Protein AF-A0A9Q4QRF2-F1 (afdb_monomer)

Sequence (78 aa):
RQLLAHFGIERPPLALHAHNEDTLAERIITRLISGESLALVSDAGTPLISDPGFLLVRAARAAGIRVTPVPGPSAFIA

Foldseek 3Di:
DVVCVVVVNPDDDDDDQPVCPQVVLVVVLVVVVVVDDDDDDDPDAFPPPPGDCPNNVVSCVVSVHDDDGDDDGHPVVD

Solvent-accessible surface area (backbone atoms only — not comparable to full-atom values): 5231 Å² total; per-residue (Å²): 112,69,70,40,57,76,71,70,51,91,68,86,85,81,91,77,41,77,94,47,35,70,72,48,27,58,57,48,47,56,43,44,72,74,69,51,85,85,84,88,82,51,99,68,54,54,64,55,77,90,44,64,52,56,68,36,54,51,52,33,53,75,71,69,46,89,81,81,89,76,92,72,63,36,83,92,83,107

InterPro domains:
  IPR000878 Tetrapyrrole methylase [PF00590] (16-78)
  IPR008189 rRNA small subunit methyltransferase I [PTHR46111] (2-78)
  IPR014777 Tetrapyrrole methylase, subdomain 1 [G3DSA:3.40.1010.10] (1-71)
  IPR018063 SAM-dependent methyltransferase RsmI, conserved site [PS01296] (42-53)
  IPR035996 Tetrapyrrole methylase superfamily [SSF53790] (1-77)

Radius of gyration: 13.14 Å; Cα contacts (8 Å, |Δi|>4): 58; chains: 1; bounding box: 28×28×35 Å

Nearest PDB structures (foldseek):
  5aj4-assembly1_BS  TM=4.945E-01  e=6.280E+00  Sus scrofa

Structure (mmCIF, N/CA/C/O backbone):
data_AF-A0A9Q4QRF2-F1
#
_entry.id   AF-A0A9Q4QRF2-F1
#
loop_
_atom_site.group_PDB
_atom_site.id
_atom_site.type_symbol
_atom_site.label_atom_id
_atom_site.label_alt_id
_atom_site.label_comp_id
_atom_site.label_asym_id
_atom_site.label_entity_id
_atom_site.label_seq_id
_atom_site.pdbx_PDB_ins_code
_atom_site.Cartn_x
_atom_site.Cartn_y
_atom_site.Cartn_z
_atom_site.occupancy
_atom_site.B_iso_or_equiv
_atom_site.auth_seq_id
_atom_site.auth_comp_id
_atom_site.auth_asym_id
_atom_site.auth_atom_id
_atom_site.pdbx_PDB_model_num
ATOM 1 N N . ARG A 1 1 ? 13.093 5.766 -4.511 1.00 67.44 1 ARG A N 1
ATOM 2 C CA . ARG A 1 1 ? 13.330 7.214 -4.231 1.00 67.44 1 ARG A CA 1
ATOM 3 C C . ARG A 1 1 ? 13.369 8.080 -5.492 1.00 67.44 1 ARG A C 1
ATOM 5 O O . ARG A 1 1 ? 12.831 9.175 -5.433 1.00 67.44 1 ARG A O 1
ATOM 12 N N . GLN A 1 2 ? 13.950 7.615 -6.606 1.00 83.88 2 GLN A N 1
ATOM 13 C CA . GLN A 1 2 ? 14.018 8.393 -7.856 1.00 83.88 2 GLN A CA 1
ATOM 14 C C . GLN A 1 2 ? 12.639 8.847 -8.368 1.00 83.88 2 GLN A C 1
ATOM 16 O O . GLN A 1 2 ? 12.494 10.010 -8.713 1.00 83.88 2 GLN A O 1
ATOM 21 N N . LEU A 1 3 ? 11.618 7.978 -8.311 1.00 86.25 3 LEU A N 1
ATOM 22 C CA . LEU A 1 3 ? 10.243 8.322 -8.700 1.00 86.25 3 LEU A CA 1
ATOM 23 C C . LEU A 1 3 ? 9.684 9.528 -7.924 1.00 86.25 3 LEU A C 1
ATOM 25 O O . LEU A 1 3 ? 9.242 10.499 -8.520 1.00 86.25 3 LEU A O 1
ATOM 29 N N . LEU A 1 4 ? 9.733 9.484 -6.588 1.00 90.44 4 LEU A N 1
ATOM 30 C CA . LEU A 1 4 ? 9.203 10.564 -5.748 1.00 90.44 4 LEU A CA 1
ATOM 31 C C . LEU A 1 4 ? 9.965 11.875 -5.967 1.00 90.44 4 LEU A C 1
ATOM 33 O O . LEU A 1 4 ? 9.344 12.926 -6.074 1.00 90.44 4 LEU A O 1
ATOM 37 N N . ALA A 1 5 ? 11.294 11.802 -6.090 1.00 90.31 5 ALA A N 1
ATOM 38 C CA . ALA A 1 5 ? 12.131 12.968 -6.358 1.00 90.31 5 ALA A CA 1
ATOM 39 C C . ALA A 1 5 ? 11.828 13.596 -7.728 1.00 90.31 5 ALA A C 1
ATOM 41 O O . ALA A 1 5 ? 11.747 14.816 -7.825 1.00 90.31 5 ALA A O 1
ATOM 42 N N . HIS A 1 6 ? 11.603 12.779 -8.762 1.00 91.75 6 HIS A N 1
ATOM 43 C CA . HIS A 1 6 ? 11.224 13.250 -10.097 1.00 91.75 6 HIS A CA 1
ATOM 44 C C . HIS A 1 6 ? 9.931 14.083 -10.080 1.00 91.75 6 HIS A C 1
ATOM 46 O O . HIS A 1 6 ? 9.827 15.063 -10.809 1.00 91.75 6 HIS A O 1
ATOM 52 N N . PHE A 1 7 ? 8.981 13.732 -9.209 1.00 91.75 7 PHE A N 1
ATOM 53 C CA . PHE A 1 7 ? 7.717 14.452 -9.038 1.00 91.75 7 PHE A CA 1
ATOM 54 C C . PHE A 1 7 ? 7.724 15.489 -7.899 1.00 91.75 7 PHE A C 1
ATOM 56 O O . PHE A 1 7 ? 6.674 16.047 -7.590 1.00 91.75 7 PHE A O 1
ATOM 63 N N . GLY A 1 8 ? 8.865 15.747 -7.249 1.00 93.25 8 GLY A N 1
ATOM 64 C CA . GLY A 1 8 ? 8.950 16.702 -6.134 1.00 93.25 8 GLY A CA 1
ATOM 65 C C . GLY A 1 8 ? 8.154 16.294 -4.884 1.00 93.25 8 GLY A C 1
ATOM 66 O O . GLY A 1 8 ? 7.726 17.151 -4.116 1.00 93.25 8 GLY A O 1
ATOM 67 N N . ILE A 1 9 ? 7.918 14.995 -4.672 1.00 92.69 9 ILE A N 1
ATOM 68 C CA . ILE A 1 9 ? 7.151 14.481 -3.530 1.00 92.69 9 ILE A CA 1
ATOM 69 C C . ILE A 1 9 ? 8.088 14.248 -2.337 1.00 92.69 9 ILE A C 1
ATOM 71 O O . ILE A 1 9 ? 8.876 13.300 -2.315 1.00 92.69 9 ILE A O 1
ATOM 75 N N . GLU A 1 10 ? 7.943 15.067 -1.295 1.00 90.19 10 GLU A N 1
ATOM 76 C CA . GLU A 1 10 ? 8.782 15.05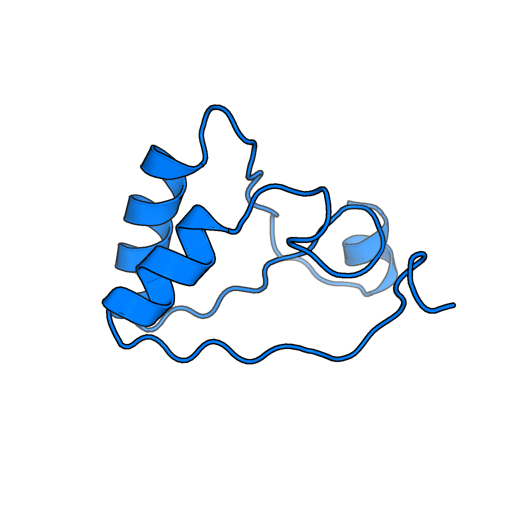0 -0.085 1.00 90.19 10 GLU A CA 1
ATOM 77 C C . GLU A 1 10 ? 8.231 14.151 1.041 1.00 90.19 10 GLU A C 1
ATOM 79 O O . GLU A 1 10 ? 8.313 14.476 2.226 1.00 90.19 10 GLU A O 1
ATOM 84 N N . ARG A 1 11 ? 7.645 12.995 0.702 1.00 88.44 11 ARG A N 1
ATOM 85 C CA . ARG A 1 11 ? 7.132 12.042 1.704 1.00 88.44 11 ARG A CA 1
ATOM 86 C C . ARG A 1 11 ? 8.068 10.836 1.835 1.00 88.44 11 ARG A C 1
ATOM 88 O O . ARG A 1 11 ? 8.339 10.177 0.829 1.00 88.44 11 ARG A O 1
ATOM 95 N N . PRO A 1 12 ? 8.566 10.507 3.045 1.00 87.81 12 PRO A N 1
ATOM 96 C CA . PRO A 1 12 ? 9.422 9.342 3.219 1.00 87.81 12 PRO A CA 1
ATOM 97 C C . PRO A 1 12 ? 8.617 8.057 2.968 1.00 87.81 12 PRO A C 1
ATOM 99 O O . PRO A 1 12 ? 7.544 7.890 3.556 1.00 87.81 12 PRO A O 1
ATOM 102 N N . PRO A 1 13 ? 9.104 7.145 2.107 1.00 90.38 13 PR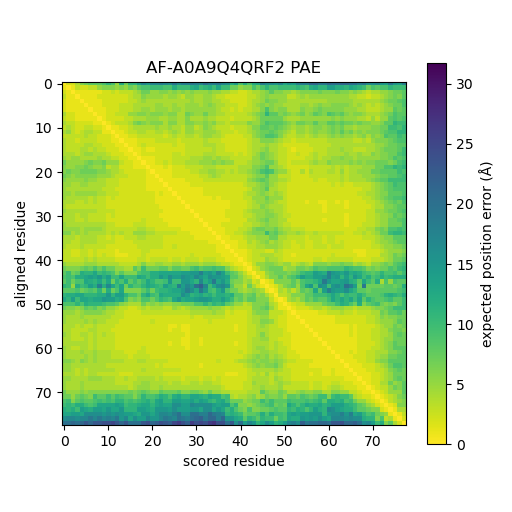O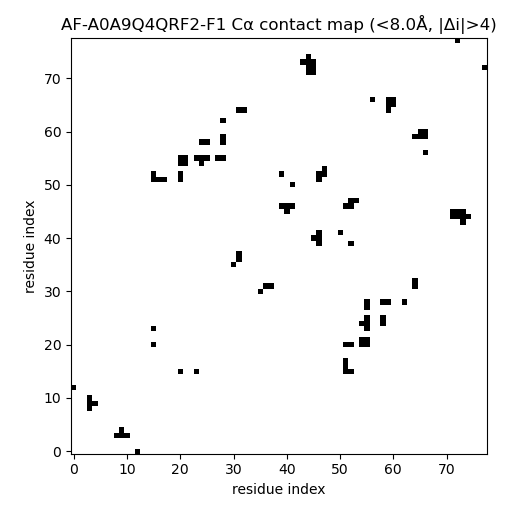 A N 1
ATOM 103 C CA . PRO A 1 13 ? 8.435 5.875 1.883 1.00 90.38 13 PRO A CA 1
ATOM 104 C C . PRO A 1 13 ? 8.602 4.956 3.096 1.00 90.38 13 PRO A C 1
ATOM 106 O O . PRO A 1 13 ? 9.624 4.985 3.784 1.00 90.38 13 PRO A O 1
ATOM 109 N N . LEU A 1 14 ? 7.604 4.106 3.313 1.00 91.06 14 LEU A N 1
ATOM 110 C CA . LEU A 1 14 ? 7.655 2.993 4.253 1.00 91.06 14 LEU A CA 1
ATOM 111 C C . LEU A 1 14 ? 7.807 1.701 3.444 1.00 91.06 14 LEU A C 1
ATOM 113 O O . LEU A 1 14 ? 6.995 1.444 2.560 1.00 91.06 14 LEU A O 1
ATOM 117 N N . ALA A 1 15 ? 8.849 0.915 3.719 1.00 91.50 15 ALA A N 1
ATOM 118 C CA . ALA A 1 15 ? 9.133 -0.301 2.963 1.00 91.50 15 ALA A CA 1
ATOM 119 C C . ALA A 1 15 ? 8.267 -1.477 3.445 1.00 91.50 15 ALA A C 1
ATOM 121 O O . ALA A 1 15 ? 8.338 -1.865 4.613 1.00 91.50 15 ALA A O 1
ATOM 122 N N . LEU A 1 16 ? 7.474 -2.045 2.534 1.00 90.31 16 LEU A N 1
ATOM 123 C CA . LEU A 1 16 ? 6.672 -3.248 2.752 1.00 90.31 16 LEU A CA 1
ATOM 124 C C . LEU A 1 16 ? 7.342 -4.431 2.041 1.00 90.31 16 LEU A C 1
ATOM 126 O O . LEU A 1 16 ? 7.588 -4.379 0.838 1.00 90.31 16 LEU A O 1
ATOM 130 N N . HIS A 1 17 ? 7.640 -5.491 2.784 1.00 89.50 17 HIS A N 1
ATOM 131 C CA . HIS A 1 17 ? 8.284 -6.705 2.290 1.00 89.50 17 HIS A CA 1
ATOM 132 C C . HIS A 1 17 ? 7.513 -7.930 2.782 1.00 89.50 17 HIS A C 1
ATOM 134 O O . HIS A 1 17 ? 6.946 -7.903 3.868 1.00 89.50 17 HIS A O 1
ATOM 140 N N . ALA A 1 18 ? 7.550 -9.040 2.043 1.00 86.56 18 ALA A N 1
ATOM 141 C CA . ALA A 1 18 ? 6.786 -10.242 2.399 1.00 86.56 18 ALA A CA 1
ATOM 142 C C . ALA A 1 18 ? 7.033 -10.732 3.845 1.00 86.56 18 ALA A C 1
ATOM 144 O O . ALA A 1 18 ? 6.109 -11.156 4.525 1.00 86.56 18 ALA A O 1
ATOM 145 N N . HIS A 1 19 ? 8.267 -10.620 4.351 1.00 89.44 19 HIS A N 1
ATOM 146 C CA . HIS A 1 19 ? 8.622 -11.056 5.707 1.00 89.44 19 HIS A CA 1
ATOM 147 C C . HIS A 1 19 ? 8.114 -10.132 6.829 1.00 89.44 19 HIS A C 1
ATOM 149 O O . HIS A 1 19 ? 8.132 -10.533 7.988 1.00 89.44 19 HIS A O 1
ATOM 155 N N . ASN A 1 20 ? 7.726 -8.888 6.520 1.00 90.50 20 ASN A N 1
ATOM 156 C CA . ASN A 1 20 ? 7.259 -7.910 7.510 1.00 90.50 20 ASN A CA 1
ATOM 157 C C . ASN A 1 20 ? 5.789 -7.508 7.317 1.00 90.50 20 ASN A C 1
ATOM 159 O O . ASN A 1 20 ? 5.267 -6.711 8.101 1.00 90.50 20 ASN A O 1
ATOM 163 N N . GLU A 1 21 ? 5.131 -8.060 6.296 1.00 88.19 21 GLU A N 1
ATOM 164 C CA . GLU A 1 21 ? 3.850 -7.584 5.789 1.00 88.19 21 GLU A CA 1
ATOM 165 C C . GLU A 1 21 ? 2.739 -7.640 6.844 1.00 88.19 21 GLU A C 1
ATOM 167 O O . GLU A 1 21 ? 2.028 -6.652 7.005 1.00 88.19 21 GLU A O 1
ATOM 172 N N . ASP A 1 22 ? 2.643 -8.725 7.620 1.00 89.19 22 ASP A N 1
ATOM 173 C CA . ASP A 1 22 ? 1.634 -8.874 8.681 1.00 89.19 22 ASP A CA 1
ATOM 174 C C . ASP A 1 22 ? 1.76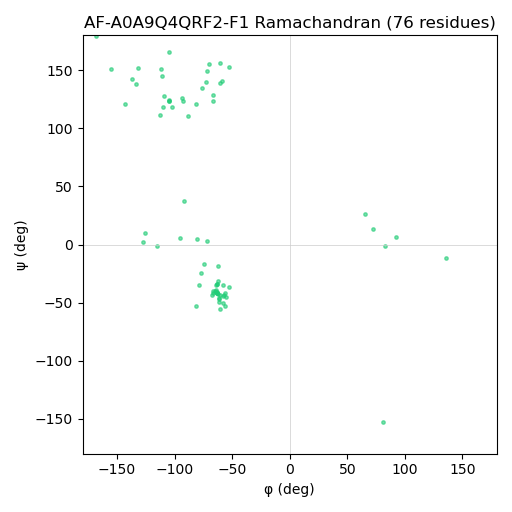8 -7.787 9.757 1.00 89.19 22 ASP A C 1
ATOM 176 O O . ASP A 1 22 ? 0.843 -7.011 10.007 1.00 89.19 22 ASP A O 1
ATOM 180 N N . THR A 1 23 ? 2.961 -7.664 10.346 1.00 91.56 23 THR A N 1
ATOM 181 C CA .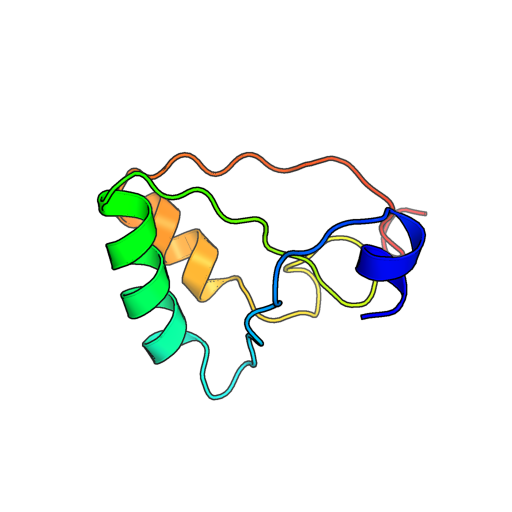 THR A 1 23 ? 3.226 -6.682 11.413 1.00 91.56 23 THR A CA 1
ATOM 182 C C . THR A 1 23 ? 3.062 -5.241 10.935 1.00 91.56 23 THR A C 1
ATOM 184 O O . THR A 1 23 ? 2.639 -4.358 11.690 1.00 91.56 23 THR A O 1
ATOM 187 N N . LEU A 1 24 ? 3.404 -4.974 9.672 1.00 93.44 24 LEU A N 1
ATOM 188 C CA . LEU A 1 24 ? 3.307 -3.638 9.110 1.00 93.44 24 LEU A CA 1
ATOM 189 C C . LEU A 1 24 ? 1.869 -3.300 8.727 1.00 93.44 24 LEU A C 1
ATOM 191 O O . LEU A 1 24 ? 1.460 -2.151 8.904 1.00 93.44 24 LEU A O 1
ATOM 195 N N . ALA A 1 25 ? 1.096 -4.286 8.267 1.00 93.06 25 ALA A N 1
ATOM 196 C CA . ALA A 1 25 ? -0.315 -4.120 7.964 1.00 93.06 25 ALA A CA 1
ATOM 197 C C . ALA A 1 25 ? -1.079 -3.634 9.198 1.00 93.06 25 ALA A C 1
ATOM 199 O O . ALA A 1 25 ? -1.736 -2.601 9.113 1.00 93.06 25 ALA A O 1
ATOM 200 N N . GLU A 1 26 ? -0.922 -4.275 10.358 1.00 92.94 26 GLU A N 1
ATOM 201 C CA . GLU A 1 26 ? -1.591 -3.859 11.605 1.00 92.94 26 GLU A CA 1
ATOM 202 C C . GLU A 1 26 ? -1.296 -2.395 11.979 1.00 92.94 26 GLU A C 1
ATOM 204 O O . GLU A 1 26 ? -2.200 -1.604 12.285 1.00 92.94 26 GLU A O 1
ATOM 209 N N . ARG A 1 27 ? -0.020 -1.996 11.884 1.00 94.62 27 ARG A N 1
ATOM 210 C CA . ARG A 1 27 ? 0.411 -0.612 12.137 1.00 94.62 27 ARG A CA 1
ATOM 211 C C . ARG A 1 27 ? -0.193 0.370 11.137 1.00 94.62 27 ARG A C 1
ATOM 213 O O . ARG A 1 27 ? -0.607 1.461 11.528 1.00 94.62 27 ARG A O 1
ATOM 220 N N . ILE A 1 28 ? -0.245 0.004 9.858 1.00 95.19 28 ILE A N 1
ATOM 221 C CA . ILE A 1 28 ? -0.840 0.841 8.812 1.00 95.19 28 ILE A CA 1
ATOM 222 C C . ILE A 1 28 ? -2.353 0.960 9.014 1.00 95.19 28 ILE A C 1
ATOM 224 O O . ILE A 1 28 ? -2.872 2.071 8.937 1.00 95.19 28 ILE A O 1
ATOM 228 N N . ILE A 1 29 ? -3.056 -0.131 9.332 1.00 95.75 29 ILE A N 1
ATOM 229 C CA . ILE A 1 29 ? -4.502 -0.103 9.591 1.00 95.75 29 ILE A CA 1
ATOM 230 C C . ILE A 1 29 ? -4.822 0.853 10.737 1.00 95.75 29 ILE A C 1
ATOM 232 O O . ILE A 1 29 ? -5.713 1.686 10.597 1.00 95.75 29 ILE A O 1
ATOM 236 N N . THR A 1 30 ? -4.050 0.811 11.822 1.00 95.31 30 THR A N 1
ATOM 237 C CA . THR A 1 30 ? -4.229 1.735 12.954 1.00 95.31 30 THR A CA 1
ATOM 238 C C . THR A 1 30 ? -4.139 3.201 12.512 1.00 95.31 30 THR A C 1
ATOM 240 O O . THR A 1 30 ? -4.980 4.021 12.880 1.00 95.31 30 THR A O 1
ATOM 243 N N . ARG A 1 31 ? -3.164 3.532 11.657 1.00 95.00 31 ARG A N 1
ATOM 244 C CA . ARG A 1 31 ? -2.993 4.888 11.107 1.00 95.00 31 ARG A CA 1
ATOM 245 C C . ARG A 1 31 ? -4.138 5.293 10.180 1.00 95.00 31 ARG A C 1
ATOM 247 O O . ARG A 1 31 ? -4.635 6.414 10.269 1.00 95.00 31 ARG A O 1
ATOM 254 N N . LEU A 1 32 ? -4.595 4.380 9.326 1.00 95.19 32 LEU A N 1
ATOM 255 C CA . LEU A 1 32 ? -5.728 4.623 8.431 1.00 95.19 32 LEU A CA 1
ATOM 256 C C . LEU A 1 32 ? -7.028 4.857 9.216 1.00 95.19 32 LEU A C 1
ATOM 258 O O . LEU A 1 32 ? -7.790 5.758 8.877 1.00 95.19 32 LEU A O 1
ATOM 262 N N . ILE A 1 33 ? -7.249 4.115 10.307 1.00 94.31 33 ILE A N 1
ATOM 263 C CA . ILE A 1 33 ? -8.388 4.330 11.216 1.00 94.31 33 ILE A CA 1
ATOM 264 C C . ILE A 1 33 ? -8.304 5.707 11.891 1.00 94.31 33 ILE A C 1
ATOM 266 O O . ILE A 1 33 ? -9.331 6.356 12.068 1.00 94.31 33 ILE A O 1
ATOM 270 N N . SER A 1 34 ? -7.098 6.200 12.202 1.00 95.38 34 SER A N 1
ATOM 271 C CA . SER A 1 34 ? -6.909 7.569 12.715 1.00 95.38 34 SER A CA 1
ATOM 272 C C . SER A 1 34 ? -7.117 8.682 11.674 1.00 95.38 34 SER A C 1
ATOM 274 O O . SER A 1 34 ? -6.941 9.855 11.993 1.00 95.38 34 SER A O 1
ATOM 276 N N . GLY A 1 35 ? -7.511 8.339 10.442 1.00 93.69 35 GLY A N 1
ATOM 277 C CA . GLY A 1 35 ? -7.823 9.293 9.376 1.00 93.69 35 GLY A CA 1
ATOM 278 C C . GLY A 1 35 ? -6.647 9.638 8.461 1.00 93.69 35 GLY A C 1
ATOM 279 O O . GLY A 1 35 ? -6.781 10.508 7.600 1.00 93.69 35 GLY A O 1
ATOM 280 N N . GLU A 1 36 ? -5.497 8.970 8.603 1.00 95.19 36 GLU A N 1
ATOM 281 C CA . GLU A 1 36 ? -4.405 9.136 7.645 1.00 95.19 36 GLU A CA 1
ATOM 282 C C . GLU A 1 36 ? -4.747 8.513 6.283 1.00 95.19 36 GLU A C 1
ATOM 284 O O . GLU A 1 36 ? -5.529 7.572 6.171 1.00 95.19 36 GLU A O 1
ATOM 289 N N . SER A 1 37 ? -4.098 9.013 5.231 1.00 93.25 37 SER A N 1
ATOM 290 C CA . SER A 1 37 ? -4.145 8.431 3.887 1.00 93.25 37 SER A CA 1
ATOM 291 C C . SER A 1 37 ? -2.796 7.822 3.506 1.00 93.25 37 SER A C 1
ATOM 293 O O . SER A 1 37 ? -1.734 8.346 3.861 1.00 93.25 37 SER A O 1
ATOM 295 N N . LEU A 1 38 ? -2.836 6.720 2.755 1.00 93.56 38 LEU A N 1
ATOM 296 C CA . LEU A 1 38 ? -1.653 5.994 2.296 1.00 93.56 38 LEU A CA 1
ATOM 297 C C . LEU A 1 38 ? -1.808 5.575 0.830 1.00 93.56 38 LEU A C 1
ATOM 299 O O . LEU A 1 38 ? -2.889 5.177 0.405 1.00 93.56 38 LEU A O 1
ATOM 303 N N . ALA A 1 39 ? -0.705 5.636 0.084 1.00 92.88 39 ALA A N 1
ATOM 304 C CA . ALA A 1 39 ? -0.582 5.059 -1.248 1.00 92.88 39 ALA A CA 1
ATOM 305 C C . ALA A 1 39 ? 0.355 3.847 -1.182 1.00 92.88 39 ALA A C 1
ATOM 307 O O . ALA A 1 39 ? 1.465 3.950 -0.656 1.00 92.88 39 ALA A O 1
ATOM 308 N N . LEU A 1 40 ? -0.102 2.710 -1.706 1.00 91.56 40 LEU A N 1
ATOM 309 C CA . LEU A 1 40 ? 0.714 1.517 -1.911 1.00 91.56 40 LEU A CA 1
ATOM 310 C C . LEU A 1 40 ? 1.270 1.558 -3.337 1.00 91.56 40 LEU A C 1
ATOM 312 O O . LEU A 1 40 ? 0.507 1.714 -4.287 1.00 91.56 40 LEU A O 1
ATOM 316 N N . VAL A 1 41 ? 2.587 1.434 -3.475 1.00 89.00 41 VAL A N 1
ATOM 317 C CA . VAL A 1 41 ? 3.301 1.515 -4.756 1.00 89.00 41 VAL A CA 1
ATOM 318 C C . VAL A 1 41 ? 4.289 0.352 -4.822 1.00 89.00 41 VAL A C 1
ATOM 320 O O . VAL A 1 41 ? 4.935 0.060 -3.816 1.00 89.00 41 VAL A O 1
ATOM 323 N N . SER A 1 42 ? 4.399 -0.299 -5.979 1.00 84.88 42 SER A N 1
ATOM 324 C CA . SER A 1 42 ? 5.422 -1.307 -6.272 1.00 84.88 42 SER A CA 1
ATOM 325 C C . SER A 1 42 ? 6.507 -0.737 -7.187 1.00 84.88 42 SER A C 1
ATOM 327 O O . SER A 1 42 ? 6.335 0.334 -7.774 1.00 84.88 42 SER A O 1
ATOM 329 N N . ASP A 1 43 ? 7.639 -1.436 -7.298 1.00 76.62 43 ASP A N 1
ATOM 330 C CA . ASP A 1 43 ? 8.776 -0.977 -8.106 1.00 76.62 43 ASP A CA 1
ATOM 331 C C . ASP A 1 43 ? 8.427 -0.860 -9.599 1.00 76.62 43 ASP A C 1
ATOM 333 O O . ASP A 1 43 ? 8.952 0.018 -10.287 1.00 76.62 43 ASP A O 1
ATOM 337 N N . ALA A 1 44 ? 7.513 -1.701 -10.095 1.00 67.75 44 ALA A N 1
ATOM 338 C CA . ALA A 1 44 ? 6.962 -1.597 -11.439 1.00 67.75 44 ALA A CA 1
ATOM 339 C C . ALA A 1 44 ? 5.575 -2.249 -11.544 1.00 67.75 44 ALA A C 1
ATOM 341 O O . ALA A 1 44 ? 5.277 -3.243 -10.887 1.00 67.75 44 ALA A O 1
ATOM 342 N N . GLY A 1 45 ? 4.751 -1.729 -12.454 1.00 71.19 45 GLY A N 1
ATOM 343 C CA . GLY A 1 45 ? 3.462 -2.324 -12.793 1.00 71.19 45 GLY A CA 1
ATOM 344 C C . GLY A 1 45 ? 2.338 -1.980 -11.811 1.00 71.19 45 GLY A C 1
ATOM 345 O O . GLY A 1 45 ? 2.327 -0.923 -11.182 1.00 71.19 45 GLY A O 1
ATOM 346 N N . THR A 1 46 ? 1.360 -2.879 -11.711 1.00 66.38 46 THR A N 1
ATOM 347 C CA . THR A 1 46 ? 0.258 -2.775 -10.748 1.00 66.38 46 THR A CA 1
ATOM 348 C C . THR A 1 46 ? 0.638 -3.542 -9.479 1.00 66.38 46 THR A C 1
ATOM 350 O O . THR A 1 46 ? 0.912 -4.742 -9.586 1.00 66.38 46 THR A O 1
ATOM 353 N N . PRO A 1 47 ? 0.632 -2.905 -8.289 1.00 66.56 47 PRO A N 1
ATOM 354 C CA . PRO A 1 47 ? 0.878 -3.605 -7.032 1.00 66.56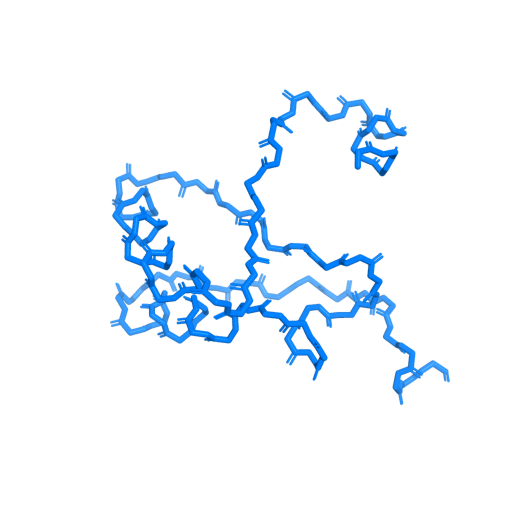 47 PRO A CA 1
ATOM 355 C C . PRO A 1 47 ? -0.043 -4.822 -6.884 1.00 66.56 47 PRO A C 1
ATOM 357 O O . PRO A 1 47 ? -1.172 -4.796 -7.377 1.00 66.56 47 PRO A O 1
ATOM 360 N N . LEU A 1 48 ? 0.399 -5.837 -6.130 1.00 70.94 48 LEU A N 1
ATOM 361 C CA . LEU A 1 48 ? -0.334 -7.079 -5.806 1.00 70.94 48 LEU A CA 1
ATOM 362 C C . LEU A 1 48 ? -0.306 -8.206 -6.856 1.00 70.94 48 LEU A C 1
ATOM 364 O O . LEU A 1 48 ? -0.887 -9.256 -6.591 1.00 70.94 48 LEU A O 1
ATOM 368 N N . ILE A 1 49 ? 0.342 -8.039 -8.017 1.00 67.69 49 ILE A N 1
ATOM 369 C CA . ILE A 1 49 ? 0.514 -9.150 -8.981 1.00 67.69 49 ILE A CA 1
ATOM 370 C C . ILE A 1 49 ? 1.691 -10.042 -8.568 1.00 67.69 49 ILE A C 1
ATOM 372 O O . ILE A 1 49 ? 1.527 -11.248 -8.404 1.00 67.69 49 ILE A O 1
ATOM 376 N N . SER A 1 50 ? 2.859 -9.433 -8.355 1.00 70.06 50 SER A N 1
ATOM 377 C CA . SER A 1 50 ? 4.090 -10.122 -7.930 1.00 70.06 50 SER A CA 1
ATOM 378 C C . SER A 1 50 ? 4.721 -9.492 -6.684 1.00 70.06 50 SER A C 1
ATOM 380 O O . SER A 1 50 ? 5.776 -9.931 -6.233 1.00 70.06 50 SER A O 1
ATOM 382 N N . ASP A 1 51 ? 4.075 -8.465 -6.133 1.00 80.25 51 ASP A N 1
ATOM 383 C CA . ASP A 1 51 ? 4.591 -7.623 -5.058 1.00 80.25 51 ASP A CA 1
ATOM 384 C C . ASP A 1 51 ? 3.805 -7.833 -3.754 1.00 80.25 51 ASP A C 1
ATOM 386 O O . ASP A 1 51 ? 2.602 -8.121 -3.799 1.00 80.25 51 ASP A O 1
ATOM 390 N N . PRO A 1 52 ? 4.443 -7.640 -2.584 1.00 82.31 52 PRO A N 1
ATOM 391 C CA . PRO A 1 52 ? 3.753 -7.641 -1.297 1.00 82.31 52 PRO A CA 1
ATOM 392 C C . PRO A 1 52 ? 2.690 -6.531 -1.223 1.00 82.31 52 PRO A C 1
ATOM 394 O O . PRO A 1 52 ? 2.774 -5.507 -1.904 1.00 82.31 52 PRO A O 1
ATOM 397 N N . GLY A 1 53 ? 1.690 -6.714 -0.362 1.00 88.25 53 GLY A N 1
ATOM 398 C CA . GLY A 1 53 ? 0.592 -5.762 -0.162 1.00 88.25 53 GLY A CA 1
ATOM 399 C C . GLY A 1 53 ? -0.791 -6.402 -0.091 1.00 88.25 53 GLY A C 1
ATOM 400 O O . GLY A 1 53 ? -1.756 -5.730 0.285 1.00 88.25 53 GLY A O 1
ATOM 401 N N . PHE A 1 54 ? -0.915 -7.684 -0.440 1.00 90.56 54 PHE A N 1
ATOM 402 C CA . PHE A 1 54 ? -2.193 -8.389 -0.421 1.00 90.56 54 PHE A CA 1
ATOM 403 C C . PHE A 1 54 ? -2.774 -8.454 0.991 1.00 90.56 54 PHE A C 1
ATOM 405 O O . PHE A 1 54 ? -3.969 -8.206 1.178 1.00 90.56 54 PHE A O 1
ATOM 412 N N . LEU A 1 55 ? -1.937 -8.731 1.992 1.00 91.38 55 LEU A N 1
ATOM 413 C CA . LEU A 1 55 ? -2.367 -8.827 3.386 1.00 91.38 55 LEU A CA 1
ATOM 414 C C . LEU A 1 55 ? -2.823 -7.459 3.895 1.00 91.38 55 LEU A C 1
ATOM 416 O O . LEU A 1 55 ? -3.874 -7.365 4.530 1.00 91.38 55 LEU A O 1
ATOM 420 N N . LEU A 1 56 ? -2.105 -6.395 3.524 1.00 93.31 56 LEU A N 1
ATOM 421 C CA . LEU A 1 56 ? -2.479 -5.018 3.846 1.00 93.31 56 LEU A CA 1
ATOM 422 C C . LEU A 1 56 ? -3.838 -4.637 3.241 1.00 93.31 56 LEU A C 1
ATOM 424 O O . LEU A 1 56 ? -4.710 -4.135 3.950 1.00 93.31 56 LEU A O 1
ATOM 428 N N . VAL A 1 57 ? -4.050 -4.892 1.947 1.00 93.75 57 VAL A N 1
ATOM 429 C CA . VAL A 1 57 ? -5.320 -4.565 1.276 1.00 93.75 57 VAL A CA 1
ATOM 430 C C . VAL A 1 57 ? -6.474 -5.389 1.843 1.00 93.75 57 VAL A C 1
ATOM 432 O O . VAL A 1 57 ? -7.567 -4.856 2.059 1.00 93.75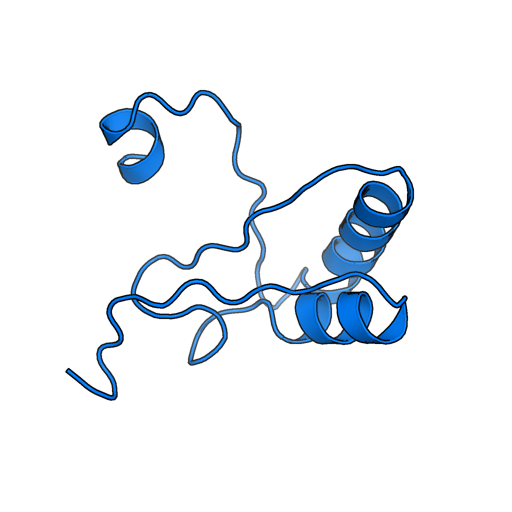 57 VAL A O 1
ATOM 435 N N . ARG A 1 58 ? -6.241 -6.672 2.138 1.00 93.62 58 ARG A N 1
ATOM 436 C CA . ARG A 1 58 ? -7.233 -7.539 2.782 1.00 93.62 58 ARG A CA 1
ATOM 437 C C . ARG A 1 58 ? -7.616 -7.015 4.166 1.00 93.62 58 ARG A C 1
ATOM 439 O O . ARG A 1 58 ? -8.807 -6.915 4.454 1.00 93.62 58 ARG A O 1
ATOM 446 N N . ALA A 1 59 ? -6.634 -6.642 4.986 1.00 93.50 59 ALA A N 1
ATOM 447 C CA . ALA A 1 59 ? -6.863 -6.072 6.311 1.00 93.50 59 ALA A CA 1
ATOM 448 C C . ALA A 1 59 ? -7.616 -4.733 6.236 1.00 93.50 59 ALA A C 1
ATOM 450 O O . ALA A 1 59 ? -8.572 -4.525 6.980 1.00 93.50 59 ALA A O 1
ATOM 451 N N . ALA A 1 60 ? -7.262 -3.863 5.284 1.00 94.56 60 ALA A N 1
ATOM 452 C CA . ALA A 1 60 ? -7.940 -2.583 5.083 1.00 94.56 60 ALA A CA 1
ATOM 453 C C . ALA A 1 60 ? -9.420 -2.777 4.730 1.00 94.56 60 ALA A C 1
ATOM 455 O O . ALA A 1 60 ? -10.291 -2.159 5.342 1.00 94.56 60 ALA A O 1
ATOM 456 N N . ARG A 1 61 ? -9.720 -3.696 3.804 1.00 94.44 61 ARG A N 1
ATOM 457 C CA . ARG A 1 61 ? -11.107 -4.031 3.448 1.00 94.44 61 ARG A CA 1
ATOM 458 C C . ARG A 1 61 ? -11.877 -4.638 4.620 1.00 94.44 61 ARG A C 1
ATOM 460 O O . ARG A 1 61 ? -13.033 -4.277 4.815 1.00 94.44 61 ARG A O 1
ATOM 467 N N . ALA A 1 62 ? -11.253 -5.526 5.397 1.00 94.56 62 ALA A N 1
ATOM 468 C CA . ALA A 1 62 ? -11.875 -6.127 6.578 1.00 94.56 62 ALA A CA 1
ATOM 469 C C . ALA A 1 62 ? -12.204 -5.082 7.662 1.00 94.56 62 ALA A C 1
ATOM 471 O O . ALA A 1 62 ? -13.236 -5.186 8.316 1.00 94.56 62 ALA A O 1
ATOM 472 N N . ALA A 1 63 ? -11.374 -4.044 7.800 1.00 93.94 63 ALA A N 1
ATOM 473 C CA . ALA A 1 63 ? -11.598 -2.917 8.704 1.00 93.94 63 ALA A CA 1
ATOM 474 C C . ALA A 1 63 ? -12.573 -1.851 8.153 1.00 93.94 63 ALA A C 1
ATOM 476 O O . ALA A 1 63 ? -12.743 -0.8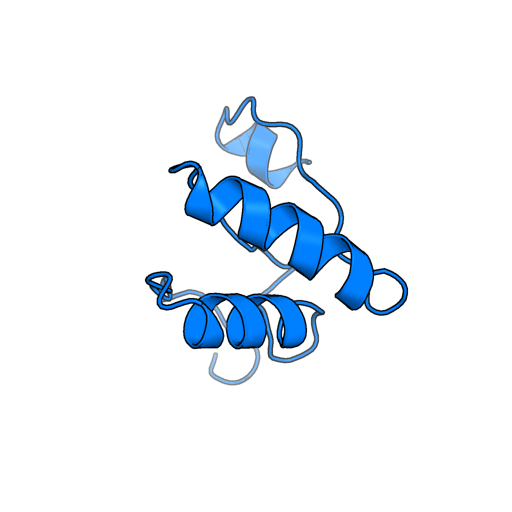00 8.766 1.00 93.94 63 ALA A O 1
ATOM 477 N N . GLY A 1 64 ? -13.195 -2.081 6.989 1.00 95.06 64 GLY A N 1
ATOM 478 C CA . GLY A 1 64 ? -14.119 -1.128 6.364 1.00 95.06 64 GLY A CA 1
ATOM 479 C C . GLY A 1 64 ? -13.445 0.113 5.766 1.00 95.06 64 GLY A C 1
ATOM 480 O O . GLY A 1 64 ? -14.127 1.079 5.421 1.00 95.06 64 GLY A O 1
ATOM 481 N N . ILE A 1 65 ? -12.118 0.103 5.615 1.00 96.19 65 ILE A N 1
ATOM 482 C CA . ILE A 1 65 ? -11.369 1.203 5.007 1.00 96.19 65 ILE A CA 1
ATOM 483 C C . ILE A 1 65 ? -11.564 1.161 3.489 1.00 96.19 65 ILE A C 1
ATOM 485 O O . ILE A 1 65 ? -11.456 0.113 2.845 1.00 96.19 65 ILE A O 1
ATOM 489 N N . ARG A 1 66 ? -11.831 2.329 2.896 1.00 94.44 66 ARG A N 1
ATOM 490 C CA . ARG A 1 66 ? -11.956 2.469 1.444 1.00 94.44 66 ARG A CA 1
ATOM 491 C C . ARG A 1 66 ? -10.607 2.205 0.773 1.00 94.44 66 ARG A C 1
ATOM 493 O O . ARG A 1 66 ? -9.639 2.914 1.024 1.00 94.44 66 ARG A O 1
ATOM 500 N N . VAL A 1 67 ? -10.587 1.244 -0.146 1.00 94.69 67 VAL A N 1
ATOM 501 C CA . VAL A 1 67 ? -9.453 0.980 -1.038 1.00 94.69 67 VAL A CA 1
ATOM 502 C C . VAL A 1 67 ? -9.849 1.391 -2.452 1.00 94.69 67 VAL A C 1
ATOM 504 O O . VAL A 1 67 ? -10.791 0.832 -3.011 1.00 94.69 67 VAL A O 1
ATOM 507 N N . THR A 1 68 ? -9.137 2.362 -3.022 1.00 93.31 68 THR A N 1
ATOM 508 C CA . THR A 1 68 ? -9.386 2.869 -4.379 1.00 93.31 68 THR A CA 1
ATOM 509 C C . THR A 1 68 ? -8.211 2.493 -5.285 1.00 93.31 68 THR A C 1
ATOM 511 O O . THR A 1 68 ? -7.121 3.032 -5.087 1.00 93.31 68 THR A O 1
ATOM 514 N N . PRO A 1 69 ? -8.387 1.586 -6.263 1.00 89.06 69 PRO A N 1
ATOM 515 C CA . PRO A 1 69 ? -7.333 1.269 -7.220 1.00 89.06 69 PRO A CA 1
ATOM 516 C C . PRO A 1 69 ? -7.137 2.425 -8.212 1.00 89.06 69 PRO A C 1
ATOM 518 O O . PRO A 1 69 ? -8.109 3.013 -8.686 1.00 89.06 69 PRO A O 1
ATOM 521 N N . VAL A 1 70 ? -5.881 2.729 -8.545 1.00 86.69 70 VAL A N 1
ATOM 522 C CA . VAL A 1 70 ? -5.524 3.695 -9.594 1.00 86.69 70 VAL A CA 1
ATOM 523 C C . VAL A 1 70 ? -5.108 2.907 -10.842 1.00 86.69 70 VAL A C 1
ATOM 525 O O . VAL A 1 70 ? -4.150 2.138 -10.753 1.00 86.69 70 VAL A O 1
ATOM 528 N N . PRO A 1 71 ? -5.806 3.050 -11.986 1.00 82.62 71 PRO A N 1
ATOM 529 C CA . PRO A 1 71 ? -5.408 2.402 -13.234 1.00 82.62 71 PRO A CA 1
ATOM 530 C C . PRO A 1 71 ? -4.002 2.833 -13.664 1.00 82.62 71 PRO A C 1
ATOM 532 O O . PRO A 1 71 ? -3.650 4.007 -13.550 1.00 82.62 71 PRO A O 1
ATOM 535 N N . GLY A 1 72 ? -3.209 1.899 -14.183 1.00 77.62 72 GLY A N 1
ATOM 536 C CA . GLY A 1 72 ? -1.823 2.162 -14.551 1.00 77.62 72 GLY A CA 1
ATOM 537 C C . GLY A 1 72 ? -1.197 1.045 -15.387 1.00 77.62 72 GLY A C 1
ATOM 538 O O . GLY A 1 72 ? -1.863 0.053 -15.691 1.00 77.62 72 GLY A O 1
ATOM 539 N N . PRO A 1 73 ? 0.076 1.209 -15.784 1.00 69.06 73 PRO A N 1
ATOM 540 C CA . PRO A 1 73 ? 0.789 0.226 -16.589 1.00 69.06 73 PRO A CA 1
ATOM 541 C C . PRO A 1 73 ? 0.876 -1.122 -15.862 1.00 69.06 73 PRO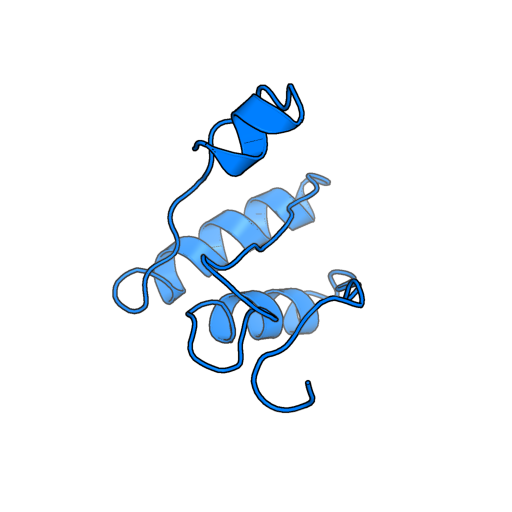 A C 1
ATOM 543 O O . PRO A 1 73 ? 1.127 -1.186 -14.659 1.00 69.06 73 PRO A O 1
ATOM 546 N N . SER A 1 74 ? 0.694 -2.213 -16.601 1.00 69.31 74 SER A N 1
ATOM 547 C CA . SER A 1 74 ? 0.867 -3.578 -16.106 1.00 69.31 74 SER A CA 1
ATOM 548 C C . SER A 1 74 ? 1.477 -4.427 -17.209 1.00 69.31 74 SER A C 1
ATOM 550 O O . SER A 1 74 ? 0.886 -4.570 -18.274 1.00 69.31 74 SER A O 1
ATOM 552 N N . ALA A 1 75 ? 2.650 -5.006 -16.944 1.00 63.25 75 ALA A N 1
ATOM 553 C CA . ALA A 1 75 ? 3.372 -5.832 -17.913 1.00 63.25 75 ALA A CA 1
ATOM 554 C C . ALA A 1 75 ? 2.599 -7.098 -18.332 1.00 63.25 75 ALA A C 1
ATOM 556 O O . ALA A 1 75 ? 2.910 -7.690 -19.355 1.00 63.25 75 ALA A O 1
ATOM 557 N N . PHE A 1 76 ? 1.596 -7.515 -17.551 1.00 55.94 76 PHE A N 1
ATOM 558 C CA . PHE A 1 76 ? 0.769 -8.685 -17.849 1.00 55.94 76 PHE A CA 1
ATOM 559 C C . PHE A 1 76 ? -0.294 -8.423 -18.933 1.00 55.94 76 PHE A C 1
ATOM 561 O O . PHE A 1 76 ? -0.746 -9.363 -19.577 1.00 55.94 76 PHE A O 1
ATOM 568 N N . ILE A 1 77 ? -0.708 -7.164 -19.123 1.00 60.31 77 ILE A N 1
ATOM 569 C CA . ILE A 1 77 ? -1.790 -6.767 -20.048 1.00 60.31 77 ILE A CA 1
ATOM 570 C C . ILE A 1 77 ? -1.356 -5.692 -21.062 1.00 60.31 77 ILE A C 1
ATOM 572 O O . ILE A 1 77 ? -2.218 -5.105 -21.714 1.00 60.31 77 ILE A O 1
ATOM 576 N N . ALA A 1 78 ? -0.053 -5.398 -21.141 1.00 51.41 78 ALA A N 1
ATOM 577 C CA . ALA A 1 78 ? 0.540 -4.426 -22.062 1.00 51.41 78 ALA A CA 1
ATOM 578 C C . ALA A 1 78 ? 0.915 -5.057 -23.408 1.00 51.41 78 ALA A C 1
ATOM 580 O O . ALA A 1 78 ? 1.320 -6.242 -23.411 1.00 51.41 78 ALA A O 1
#

pLDDT: mean 86.37, std 10.78, range [51.41, 96.19]

Mean predicted aligned error: 5.1 Å

Secondary structure (DSSP, 8-state):
-HHHHHTT---------TTTHHHHHHHHHHHHHTT-------SSSSTTSSSS-HHHHHHHHHTT----PPP---TTT-

Organism: NCBI:txid644357